Protein AF-A0AAE4A2V4-F1 (afdb_monomer_lite)

pLDDT: mean 81.86, std 12.42, range [36.06, 96.88]

Secondary structure (DSSP, 8-state):
--HHHHHHHHHHHHHHHHHHHHHHHHHHHHHHHHHHHHHHHHHHHHHHHHHHHHHHHTT--HHHHHHHHSSEE-HHHHHHHHHHHHHHHS-TT-EEEHHHHHHHHHHTT-EE-SSSHHHHHHHHHTT-TTEEE-STT--EEEEPPP-

Foldseek 3Di:
DDPVVVVVVVVVVVVVVVVVVVVVVVVVVVVVVVVVVVVVVVVLVVVLVVQLVVCVVVVNDSVVSVCVSVQAHAAPRLQVVLLVLDVVVDPAPDKDALVVSVVSCVVVVGHHDDPDRSVRSLVRNVPDPQWDDDDPPPNIIGGDPDD

Sequen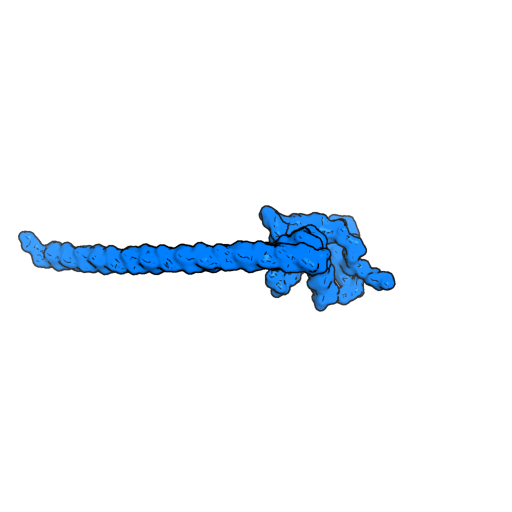ce (147 aa):
MDDADLTLTESLRQEYDQMLLRLERGRERATRLRVLAELAADQVESDERLLRSLAEALGISPQATIDHLDGALRGQRLREIAVDVFAKHHRPGDAIHYRDWFELLLQENFTVAGRDPLATFLAQISRSEAVEAVGRRTGRYRLLAAA

Structure (mmCIF, N/CA/C/O backbone):
data_AF-A0AAE4A2V4-F1
#
_entry.id   AF-A0AAE4A2V4-F1
#
loop_
_atom_site.group_PDB
_atom_site.id
_atom_site.type_symbol
_atom_site.label_atom_id
_atom_site.label_alt_id
_atom_site.label_comp_id
_atom_site.label_asym_id
_atom_site.label_entity_id
_atom_site.label_seq_id
_atom_site.pdbx_PDB_ins_code
_atom_site.Cartn_x
_atom_site.Cartn_y
_atom_site.Cartn_z
_atom_site.occupancy
_atom_site.B_iso_or_equiv
_atom_site.auth_seq_id
_atom_site.auth_comp_id
_atom_site.auth_asym_id
_atom_site.auth_atom_id
_atom_site.pdbx_PDB_model_num
ATOM 1 N N . MET A 1 1 ? -39.279 15.324 50.149 1.00 56.34 1 MET A N 1
ATOM 2 C CA . MET A 1 1 ? -38.486 14.766 49.040 1.00 56.34 1 MET A CA 1
ATOM 3 C C . MET A 1 1 ? -39.355 14.937 47.814 1.00 56.34 1 MET A C 1
ATOM 5 O O . MET A 1 1 ? -40.501 14.511 47.872 1.00 56.34 1 MET A O 1
ATOM 9 N N . ASP A 1 2 ? -38.891 15.730 46.855 1.00 67.06 2 ASP A N 1
ATOM 10 C CA . ASP A 1 2 ? -39.718 16.340 45.808 1.00 67.06 2 ASP A CA 1
ATOM 11 C C . ASP A 1 2 ? -39.858 15.400 44.598 1.00 67.06 2 ASP A C 1
ATOM 13 O O . ASP A 1 2 ? -38.910 14.697 44.251 1.00 67.06 2 ASP A O 1
ATOM 17 N N . ASP A 1 3 ? -41.027 15.372 43.960 1.00 67.81 3 ASP A N 1
ATOM 18 C CA . ASP A 1 3 ? -41.368 14.432 42.869 1.00 67.81 3 ASP A CA 1
ATOM 19 C C . ASP A 1 3 ? -40.467 14.634 41.624 1.00 67.81 3 ASP A C 1
ATOM 21 O O . ASP A 1 3 ? -40.109 13.705 40.895 1.00 67.81 3 ASP A O 1
ATOM 25 N N . ALA A 1 4 ? -39.987 15.867 41.440 1.00 69.94 4 ALA A N 1
ATOM 26 C CA . ALA A 1 4 ? -39.019 16.239 40.408 1.00 69.94 4 ALA A CA 1
ATOM 27 C C . ALA A 1 4 ? -37.617 15.625 40.621 1.00 69.94 4 ALA A C 1
ATOM 29 O O . ALA A 1 4 ? -36.899 15.366 39.657 1.00 69.94 4 ALA A O 1
ATOM 30 N N . ASP A 1 5 ? -37.223 15.364 41.870 1.00 74.50 5 ASP A N 1
ATOM 31 C CA . ASP A 1 5 ? -35.904 14.812 42.212 1.00 74.50 5 ASP A CA 1
ATOM 32 C C . ASP A 1 5 ? -35.863 13.286 41.981 1.00 74.50 5 ASP A C 1
ATOM 34 O O . ASP A 1 5 ? -34.862 12.713 41.539 1.00 74.50 5 ASP A O 1
ATOM 38 N N . LEU A 1 6 ? -37.008 12.625 42.188 1.00 74.50 6 LEU A N 1
ATOM 39 C CA . LEU A 1 6 ? -37.211 11.205 41.892 1.00 74.50 6 LEU A CA 1
ATOM 40 C C . LEU A 1 6 ? -37.176 10.923 40.382 1.00 74.50 6 LEU A C 1
ATOM 42 O O . LEU A 1 6 ? -36.470 10.013 39.946 1.00 74.50 6 LEU A O 1
ATOM 46 N N . THR A 1 7 ? -37.860 11.740 39.577 1.00 83.00 7 THR A N 1
ATOM 47 C CA . THR A 1 7 ? -37.909 11.581 38.110 1.00 83.00 7 THR A CA 1
ATOM 48 C C . THR A 1 7 ? -36.563 11.850 37.431 1.00 83.00 7 THR A C 1
ATOM 50 O O . THR A 1 7 ? -36.180 11.131 36.503 1.00 83.00 7 THR A O 1
ATOM 53 N N . LEU A 1 8 ? -35.791 12.828 37.919 1.00 83.44 8 LEU A N 1
ATOM 54 C CA . LEU A 1 8 ? -34.422 13.068 37.453 1.00 83.44 8 LEU A CA 1
ATOM 55 C C . LEU A 1 8 ? -33.501 11.879 37.769 1.00 83.44 8 LEU A C 1
ATOM 57 O O . LEU A 1 8 ? -32.724 11.447 36.916 1.00 83.44 8 LEU A O 1
ATOM 61 N N . THR A 1 9 ? -33.617 11.321 38.976 1.00 88.56 9 THR A N 1
ATOM 62 C CA . THR A 1 9 ? -32.816 10.169 39.411 1.00 88.56 9 THR A CA 1
ATOM 63 C C . THR A 1 9 ? -33.130 8.910 38.596 1.00 88.56 9 THR A C 1
ATOM 65 O O . THR A 1 9 ? -32.213 8.177 38.219 1.00 88.56 9 THR A O 1
ATOM 68 N N . GLU A 1 10 ? -34.403 8.660 38.276 1.00 87.88 10 GLU A N 1
ATOM 69 C CA . GLU A 1 10 ? -34.808 7.546 37.407 1.00 87.88 10 GLU A CA 1
ATOM 70 C C . GLU A 1 10 ? -34.301 7.709 35.970 1.00 87.88 10 GLU A C 1
ATOM 72 O O . GLU A 1 10 ? -33.768 6.753 35.403 1.00 87.88 10 GLU A O 1
ATOM 77 N N . SER A 1 11 ? -34.385 8.919 35.409 1.00 90.25 11 SER A N 1
ATOM 78 C CA . SER A 1 11 ? -33.868 9.223 34.068 1.00 90.25 11 SER A CA 1
ATOM 79 C C . SER A 1 11 ? -32.356 8.984 33.969 1.00 90.25 11 SER A C 1
ATOM 81 O O . SER A 1 11 ? -31.888 8.286 33.067 1.00 90.25 11 SER A O 1
ATOM 83 N N . LEU A 1 12 ? -31.587 9.473 34.950 1.00 92.50 12 LEU A N 1
ATOM 84 C CA . LEU A 1 12 ? -30.136 9.263 35.006 1.00 92.50 12 LEU A CA 1
ATOM 85 C C . LEU A 1 12 ? -29.769 7.783 35.159 1.00 92.50 12 LEU A C 1
ATOM 87 O O . LEU A 1 12 ? -28.813 7.319 34.537 1.00 92.50 12 LEU A O 1
ATOM 91 N N . ARG A 1 13 ? -30.529 7.022 35.957 1.00 93.00 13 ARG A N 1
ATOM 92 C CA . ARG A 1 13 ? -30.332 5.571 36.087 1.00 93.00 13 ARG A CA 1
ATOM 93 C C . ARG A 1 13 ? -30.588 4.860 34.759 1.00 93.00 13 ARG A C 1
ATOM 95 O O . ARG A 1 13 ? -29.773 4.044 34.342 1.00 93.00 13 ARG A O 1
ATOM 102 N N . GLN A 1 14 ? -31.668 5.212 34.064 1.00 93.69 14 GLN A N 1
ATOM 103 C CA . GLN A 1 14 ? -31.992 4.630 32.765 1.00 93.69 14 GLN A CA 1
ATOM 104 C C . GLN A 1 14 ? -30.927 4.957 31.707 1.00 93.69 14 GLN A C 1
ATOM 106 O 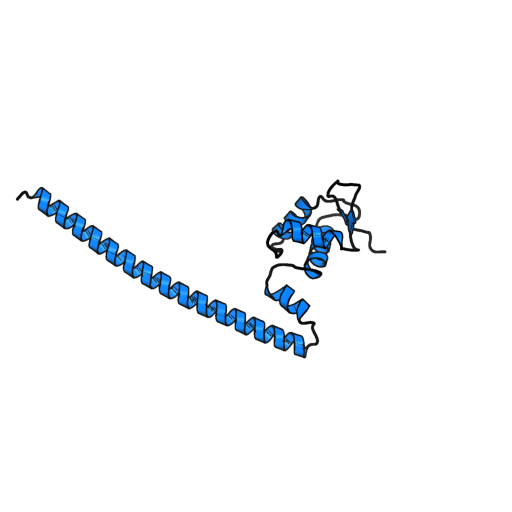O . GLN A 1 14 ? -30.547 4.087 30.920 1.00 93.69 14 GLN A O 1
ATOM 111 N N . GLU A 1 15 ? -30.422 6.191 31.682 1.00 93.94 15 GLU A N 1
ATOM 112 C CA . GLU A 1 15 ? -29.344 6.589 30.776 1.00 93.94 15 GLU A CA 1
ATOM 113 C C . GLU A 1 15 ? -28.038 5.843 31.085 1.00 93.94 15 GLU A C 1
ATOM 115 O O . GLU A 1 15 ? -27.379 5.343 30.166 1.00 93.94 15 GLU A O 1
ATOM 120 N N . TYR A 1 16 ? -27.699 5.696 32.368 1.00 93.12 16 TYR A N 1
ATOM 121 C CA . TYR A 1 16 ? -26.544 4.925 32.823 1.00 93.12 16 TYR A CA 1
ATOM 122 C C . TYR A 1 16 ? -26.624 3.456 32.381 1.00 93.12 16 TYR A C 1
ATOM 124 O O . TYR A 1 16 ? -25.676 2.942 31.781 1.00 93.12 16 TYR A O 1
ATOM 132 N N . ASP A 1 17 ? -27.774 2.805 32.569 1.00 96.88 17 ASP A N 1
ATOM 133 C CA . ASP A 1 17 ? -27.990 1.414 32.155 1.00 96.88 17 ASP A CA 1
ATOM 134 C C . ASP A 1 17 ? -27.889 1.257 30.627 1.00 96.88 17 ASP A C 1
ATOM 136 O O . ASP A 1 17 ? -27.256 0.328 30.112 1.00 96.88 17 ASP A O 1
ATOM 140 N N . GLN A 1 18 ? -28.432 2.210 29.861 1.00 95.94 18 GLN A N 1
ATOM 141 C CA . GLN A 1 18 ? -28.278 2.230 28.404 1.00 95.94 18 GLN A CA 1
ATOM 142 C C . GLN A 1 18 ? -26.822 2.442 27.971 1.00 95.94 18 GLN A C 1
ATOM 144 O O . GLN A 1 18 ? -26.377 1.859 26.974 1.00 95.94 18 GLN A O 1
ATOM 149 N N . MET A 1 19 ? -26.067 3.284 28.680 1.00 94.25 19 MET A N 1
ATOM 150 C CA . MET A 1 19 ? -24.638 3.468 28.433 1.00 94.25 19 MET A CA 1
ATOM 151 C C . MET A 1 19 ? -23.852 2.189 28.715 1.00 94.25 19 MET A C 1
ATOM 153 O O . MET A 1 19 ? -23.032 1.814 27.874 1.00 94.25 19 MET A O 1
ATOM 157 N N . LEU A 1 20 ? -24.137 1.483 29.814 1.00 96.50 20 LEU A N 1
ATOM 158 C CA . LEU A 1 20 ? -23.508 0.197 30.127 1.00 96.50 20 LEU A CA 1
ATOM 159 C C . LEU A 1 20 ? -23.745 -0.835 29.018 1.00 96.50 20 LEU A C 1
ATOM 161 O O . LEU A 1 20 ? -22.785 -1.383 28.475 1.00 96.50 20 LEU A O 1
ATOM 165 N N . LEU A 1 21 ? -24.994 -1.004 28.575 1.00 96.81 21 LEU A N 1
ATOM 166 C CA . LEU A 1 21 ? -25.335 -1.932 27.488 1.00 96.81 21 LEU A CA 1
ATOM 167 C C . LEU A 1 21 ? -24.681 -1.562 26.149 1.00 96.81 21 LEU A C 1
ATOM 169 O O . LEU A 1 21 ? -24.389 -2.427 25.316 1.00 96.81 21 LEU A O 1
ATOM 173 N N . ARG A 1 22 ? -24.489 -0.267 25.870 1.00 96.62 22 ARG A N 1
ATOM 174 C CA . ARG A 1 22 ? -23.749 0.179 24.676 1.00 96.62 22 ARG A CA 1
ATOM 175 C C . ARG A 1 22 ? -22.258 -0.119 24.804 1.00 96.62 22 ARG A C 1
ATOM 177 O O . ARG A 1 22 ? -21.654 -0.559 23.826 1.00 96.62 22 ARG A O 1
ATOM 184 N N . LEU A 1 23 ? -21.682 0.087 25.987 1.00 96.75 23 LEU A N 1
ATOM 185 C CA . LEU A 1 23 ? -20.273 -0.178 26.258 1.00 96.75 23 LEU A CA 1
ATOM 186 C C . LEU A 1 23 ? -19.948 -1.671 26.130 1.00 96.75 23 LEU A C 1
ATOM 188 O O . LEU A 1 23 ? -18.963 -2.019 25.480 1.00 96.75 23 LEU A O 1
ATOM 192 N N . GLU A 1 24 ? -20.781 -2.546 26.690 1.00 96.19 24 GLU A N 1
ATOM 193 C CA . GLU A 1 24 ? -20.615 -4.002 26.600 1.00 96.19 24 GLU A CA 1
ATOM 194 C C . GLU A 1 24 ? -20.669 -4.491 25.153 1.00 96.19 24 GLU A C 1
ATOM 196 O O . GLU A 1 24 ? -19.713 -5.104 24.676 1.00 96.19 24 GLU A O 1
ATOM 201 N N . ARG A 1 25 ? -21.708 -4.106 24.398 1.00 96.75 25 ARG A N 1
ATOM 202 C CA . ARG A 1 25 ? -21.811 -4.433 22.964 1.00 96.75 25 ARG A CA 1
ATOM 203 C C . ARG A 1 25 ? -20.626 -3.900 22.158 1.00 96.75 25 ARG A C 1
ATOM 205 O O . ARG A 1 25 ? -20.141 -4.564 21.241 1.00 96.75 25 ARG A O 1
ATOM 212 N N . GLY A 1 26 ? -20.147 -2.702 22.495 1.00 93.62 26 GLY A N 1
ATOM 213 C CA . GLY A 1 26 ? -18.951 -2.119 21.892 1.00 93.62 26 GLY A CA 1
ATOM 214 C C . GLY A 1 26 ? -17.697 -2.953 22.162 1.00 93.62 26 GLY A C 1
ATOM 215 O O . GLY A 1 26 ? -16.929 -3.223 21.237 1.00 93.62 26 GLY A O 1
ATOM 216 N N . ARG A 1 27 ? -17.512 -3.412 23.406 1.00 90.94 27 ARG A N 1
ATOM 217 C CA . ARG A 1 27 ? -16.389 -4.273 23.808 1.00 90.94 27 ARG A CA 1
ATOM 218 C C . ARG A 1 27 ? -16.431 -5.623 23.104 1.00 90.94 27 ARG A C 1
ATOM 220 O O . ARG A 1 27 ? -15.421 -6.023 22.535 1.00 90.94 27 ARG A O 1
ATOM 227 N N . GLU A 1 28 ? -17.583 -6.284 23.070 1.00 95.62 28 GLU A N 1
ATOM 228 C CA . GLU A 1 28 ? -17.754 -7.558 22.361 1.00 95.62 28 GLU A CA 1
ATOM 229 C C . GLU A 1 28 ? -17.437 -7.429 20.869 1.00 95.62 28 GLU A C 1
ATOM 231 O O . GLU A 1 28 ? -16.706 -8.248 20.305 1.00 95.62 28 GLU A O 1
ATOM 236 N N . ARG A 1 29 ? -17.936 -6.365 20.226 1.00 94.62 29 ARG A N 1
ATOM 237 C CA . ARG A 1 29 ? -17.640 -6.080 18.819 1.00 94.62 29 ARG A CA 1
ATOM 238 C C . ARG A 1 29 ? -16.147 -5.857 18.595 1.00 94.62 29 ARG A C 1
ATOM 240 O O . ARG A 1 29 ? -15.603 -6.399 17.638 1.00 94.62 29 ARG A O 1
ATOM 247 N N . ALA A 1 30 ? -15.491 -5.087 19.461 1.00 85.50 30 ALA A N 1
ATOM 248 C CA . ALA A 1 30 ? -14.054 -4.848 19.371 1.00 85.50 30 ALA A CA 1
ATOM 249 C C . ALA A 1 30 ? -13.254 -6.149 19.527 1.00 85.50 30 ALA A C 1
ATOM 251 O O . ALA A 1 30 ? -12.350 -6.401 18.736 1.00 85.50 30 ALA A O 1
ATOM 252 N N . THR A 1 31 ? -13.615 -7.003 20.487 1.00 90.31 31 THR A N 1
ATOM 253 C CA . THR A 1 31 ? -12.987 -8.320 20.669 1.00 90.31 31 THR A CA 1
ATOM 254 C C . THR A 1 31 ? -13.152 -9.191 19.428 1.00 90.31 31 THR A C 1
ATOM 256 O O . THR A 1 31 ? -12.170 -9.733 18.935 1.00 90.31 31 THR A O 1
ATOM 259 N N . ARG A 1 32 ? -14.360 -9.267 18.856 1.00 89.62 32 ARG A N 1
ATOM 260 C CA . ARG A 1 32 ? -14.602 -10.038 17.627 1.00 89.62 32 ARG A CA 1
ATOM 261 C C . ARG A 1 32 ? -13.769 -9.531 16.450 1.00 89.62 32 ARG A C 1
ATOM 263 O O . ARG A 1 32 ? -13.215 -10.332 15.708 1.00 89.62 32 ARG A O 1
ATOM 270 N N . LEU A 1 33 ? -13.674 -8.212 16.282 1.00 81.81 33 LEU A N 1
ATOM 271 C CA . LEU A 1 33 ? -12.862 -7.614 15.220 1.00 81.81 33 LEU A CA 1
ATOM 272 C C . LEU A 1 33 ? -11.369 -7.908 15.401 1.00 81.81 33 LEU A C 1
ATOM 274 O O . LEU A 1 33 ? -10.701 -8.165 14.407 1.00 81.81 33 LEU A O 1
ATOM 278 N N . ARG A 1 34 ? -10.859 -7.918 16.640 1.00 69.25 34 ARG A N 1
ATOM 279 C CA . ARG A 1 34 ? -9.465 -8.307 16.917 1.00 69.25 34 ARG A CA 1
ATOM 280 C C . ARG A 1 34 ? -9.193 -9.753 16.522 1.00 69.25 34 ARG A C 1
ATOM 282 O O . ARG A 1 34 ? -8.254 -9.984 15.780 1.00 69.25 34 ARG A O 1
ATOM 289 N N . VAL A 1 35 ? -10.064 -10.682 16.914 1.00 80.62 35 VAL A N 1
ATOM 290 C CA . VAL A 1 35 ? -9.932 -12.103 16.542 1.00 80.62 35 VAL A CA 1
ATOM 291 C C . VAL A 1 35 ? -9.932 -12.289 15.021 1.00 80.62 35 VAL A C 1
ATOM 293 O O . VAL A 1 35 ? -9.136 -13.054 14.488 1.00 80.62 35 VAL A O 1
ATOM 296 N N . LEU A 1 36 ? -10.798 -11.572 14.298 1.00 82.62 36 LEU A N 1
ATOM 297 C CA . LEU A 1 36 ? -10.813 -11.625 12.831 1.00 82.62 36 LEU A CA 1
ATOM 298 C C . LEU A 1 36 ? -9.538 -11.039 12.209 1.00 82.62 36 LEU A C 1
ATOM 300 O O . LEU A 1 36 ? -9.058 -11.568 11.211 1.00 82.62 36 LEU A O 1
ATOM 304 N N . ALA A 1 37 ? -9.000 -9.959 12.780 1.00 64.56 37 ALA A N 1
ATOM 305 C CA . ALA A 1 37 ? -7.755 -9.356 12.317 1.00 64.56 37 ALA A CA 1
ATOM 306 C C . ALA A 1 37 ? -6.548 -10.275 12.565 1.00 64.56 37 ALA A C 1
ATOM 308 O O . ALA A 1 37 ? -5.703 -10.399 11.685 1.00 64.56 37 ALA A O 1
ATOM 309 N N . GLU A 1 38 ? -6.500 -10.942 13.720 1.00 65.88 38 GLU A N 1
ATOM 310 C CA . GLU A 1 38 ? -5.482 -11.948 14.050 1.00 65.88 38 GLU A CA 1
ATOM 311 C C . GLU A 1 38 ? -5.534 -13.121 13.065 1.00 65.88 38 GLU A C 1
ATOM 313 O O . GLU A 1 38 ? -4.527 -13.435 12.442 1.00 65.88 38 GLU A O 1
ATOM 318 N N . LEU A 1 39 ? -6.722 -13.682 12.811 1.00 73.12 39 LEU A N 1
ATOM 319 C CA . LEU A 1 39 ? -6.886 -14.768 11.838 1.00 73.12 39 LEU A CA 1
ATOM 320 C C . LEU A 1 39 ? -6.441 -14.365 10.422 1.00 73.12 39 LEU A C 1
ATOM 322 O O . LEU A 1 39 ? -5.820 -15.154 9.714 1.00 73.12 39 LEU A O 1
ATOM 326 N N . ALA A 1 40 ? -6.766 -13.142 9.996 1.00 68.25 40 ALA A N 1
ATOM 327 C CA . ALA A 1 40 ? -6.342 -12.635 8.696 1.00 68.25 40 ALA A CA 1
ATOM 328 C C . ALA A 1 40 ? -4.816 -12.455 8.621 1.00 68.25 40 ALA A C 1
ATOM 330 O O . ALA A 1 40 ? -4.220 -12.778 7.595 1.00 68.25 40 ALA A O 1
ATOM 331 N N . ALA A 1 41 ? -4.186 -11.971 9.695 1.00 59.31 41 ALA A N 1
ATOM 332 C CA . ALA A 1 41 ? -2.736 -11.822 9.770 1.00 59.31 41 ALA A CA 1
ATOM 333 C C . ALA A 1 41 ? -2.021 -13.181 9.711 1.00 59.31 41 ALA A C 1
ATOM 335 O O . ALA A 1 41 ? -1.091 -13.342 8.920 1.00 59.31 41 ALA A O 1
ATOM 336 N N . ASP A 1 42 ? -2.506 -14.172 10.463 1.00 67.81 42 ASP A N 1
ATOM 337 C CA . ASP A 1 42 ? -1.967 -15.536 10.453 1.00 67.81 42 ASP A CA 1
ATOM 338 C C . ASP A 1 42 ? -2.061 -16.174 9.057 1.00 67.81 42 ASP A C 1
ATOM 340 O O . ASP A 1 42 ? -1.131 -16.850 8.606 1.00 67.81 42 ASP A O 1
ATOM 344 N N . GLN A 1 43 ? -3.171 -15.937 8.346 1.00 75.50 43 GLN A N 1
ATOM 345 C CA . GLN A 1 43 ? -3.352 -16.432 6.982 1.00 75.50 43 GLN A CA 1
ATOM 346 C C . GLN A 1 43 ? -2.344 -15.804 6.015 1.00 75.50 43 GLN A C 1
ATOM 348 O O . GLN A 1 43 ? -1.702 -16.531 5.261 1.00 75.50 43 GLN A O 1
ATOM 353 N N . VAL A 1 44 ? -2.160 -14.481 6.069 1.00 72.31 44 VAL A N 1
ATOM 354 C CA . VAL A 1 44 ? -1.165 -13.781 5.240 1.00 72.31 44 VAL A CA 1
ATOM 355 C C . VAL A 1 44 ? 0.234 -14.331 5.507 1.00 72.31 44 VAL A C 1
ATOM 357 O O . VAL A 1 44 ? 0.959 -14.650 4.569 1.00 72.31 44 VAL A O 1
ATOM 360 N N . GLU A 1 45 ? 0.602 -14.529 6.772 1.00 67.62 45 GLU A N 1
ATOM 361 C CA . GLU A 1 45 ? 1.913 -15.075 7.123 1.00 67.62 45 GLU A CA 1
ATOM 362 C C . GLU A 1 45 ? 2.114 -16.508 6.593 1.00 67.62 45 GLU A C 1
ATOM 364 O O . GLU A 1 45 ? 3.217 -16.888 6.180 1.00 67.62 45 GLU A O 1
ATOM 369 N N . SER A 1 46 ? 1.052 -17.319 6.594 1.00 72.31 46 SER A N 1
ATOM 370 C CA . SER A 1 46 ? 1.063 -18.667 6.020 1.00 72.31 46 SER A CA 1
ATOM 371 C C . SER A 1 46 ? 1.237 -18.634 4.500 1.00 72.31 46 SER A C 1
ATOM 373 O O . SER A 1 46 ? 2.107 -19.328 3.964 1.00 72.31 46 SER A O 1
ATOM 375 N N . ASP A 1 47 ? 0.472 -17.781 3.819 1.00 75.81 47 ASP A N 1
ATOM 376 C CA . ASP A 1 47 ? 0.518 -17.616 2.366 1.00 75.81 47 ASP A CA 1
ATOM 377 C C . ASP A 1 47 ? 1.893 -17.109 1.914 1.00 75.81 47 ASP A C 1
ATOM 379 O O . ASP A 1 47 ? 2.475 -17.628 0.960 1.00 75.81 47 ASP A O 1
ATOM 383 N N . GLU A 1 48 ? 2.475 -16.158 2.645 1.00 73.06 48 GLU A N 1
ATOM 384 C CA . GLU A 1 48 ? 3.835 -15.686 2.407 1.00 73.06 48 GLU A CA 1
ATOM 385 C C . GLU A 1 48 ? 4.880 -16.797 2.547 1.00 73.06 48 GLU A C 1
ATOM 387 O O . GLU A 1 48 ? 5.807 -16.895 1.736 1.00 73.06 48 GLU A O 1
ATOM 392 N N . ARG A 1 49 ? 4.765 -17.634 3.588 1.00 74.25 49 ARG A N 1
ATOM 393 C CA . ARG A 1 49 ? 5.663 -18.781 3.784 1.00 74.25 49 ARG A CA 1
ATOM 394 C C . ARG A 1 49 ? 5.550 -19.761 2.621 1.00 74.25 49 ARG A C 1
ATOM 396 O O . ARG A 1 49 ? 6.579 -20.182 2.098 1.00 74.25 49 ARG A O 1
ATOM 403 N N . LEU A 1 50 ? 4.328 -20.070 2.189 1.00 82.44 50 LEU A N 1
ATOM 404 C CA . LEU A 1 50 ? 4.083 -20.951 1.051 1.00 82.44 50 LEU A CA 1
ATOM 405 C C . LEU A 1 50 ? 4.675 -20.375 -0.241 1.00 82.44 50 LEU A C 1
ATOM 407 O O . LEU A 1 50 ? 5.357 -21.089 -0.973 1.00 82.44 50 LEU A O 1
ATOM 411 N N . LEU A 1 51 ? 4.468 -19.083 -0.499 1.00 79.19 51 LEU A N 1
ATOM 412 C CA . LEU A 1 51 ? 5.016 -18.408 -1.674 1.00 79.19 51 LEU A CA 1
ATOM 413 C C . LEU A 1 51 ? 6.546 -18.403 -1.676 1.00 79.19 51 LEU A C 1
ATOM 415 O O . LEU A 1 51 ? 7.138 -18.656 -2.723 1.00 79.19 51 LEU A O 1
ATOM 419 N N . ARG A 1 52 ? 7.195 -18.205 -0.520 1.00 75.12 52 ARG A N 1
ATOM 420 C CA . ARG A 1 52 ? 8.656 -18.352 -0.396 1.00 75.12 52 ARG A CA 1
ATOM 421 C C . ARG A 1 52 ? 9.116 -19.767 -0.756 1.00 75.12 52 ARG A C 1
ATOM 423 O O . ARG A 1 52 ? 10.025 -19.911 -1.567 1.00 75.12 52 ARG A O 1
ATOM 430 N N . SER A 1 53 ? 8.452 -20.802 -0.241 1.00 79.81 53 SER A N 1
ATOM 431 C CA . SER A 1 53 ? 8.782 -22.196 -0.576 1.00 79.81 53 SER A CA 1
ATOM 432 C C . SER A 1 53 ? 8.562 -22.527 -2.058 1.00 79.81 53 SER A C 1
ATOM 434 O O . SER A 1 53 ? 9.369 -23.235 -2.660 1.00 79.81 53 SER A O 1
ATOM 436 N N . LEU A 1 54 ? 7.496 -22.005 -2.672 1.00 83.75 54 LEU A N 1
ATOM 437 C CA . LEU A 1 54 ? 7.240 -22.177 -4.106 1.00 83.75 54 LEU A CA 1
ATOM 438 C C . LEU A 1 54 ? 8.281 -21.445 -4.961 1.00 83.75 54 LEU A C 1
ATOM 440 O O . LEU A 1 54 ? 8.756 -22.004 -5.947 1.00 83.75 54 LEU A O 1
ATOM 444 N N . ALA A 1 55 ? 8.667 -20.226 -4.580 1.00 77.94 55 ALA A N 1
ATOM 445 C CA . ALA A 1 55 ? 9.706 -19.465 -5.266 1.00 77.94 55 ALA A CA 1
ATOM 446 C C . ALA A 1 55 ? 11.054 -20.201 -5.245 1.00 77.94 55 ALA A C 1
ATOM 448 O O . ALA A 1 55 ? 11.693 -20.325 -6.289 1.00 77.94 55 ALA A O 1
ATOM 449 N N . GLU A 1 56 ? 11.441 -20.764 -4.096 1.00 77.00 56 GLU A N 1
ATOM 450 C CA . GLU A 1 56 ? 12.642 -21.598 -3.966 1.00 77.00 56 GLU A CA 1
ATOM 451 C C . GLU A 1 56 ? 12.589 -22.826 -4.886 1.00 77.00 56 GLU A C 1
ATOM 453 O O . GLU A 1 56 ? 13.543 -23.084 -5.621 1.00 77.00 56 GLU A O 1
ATOM 458 N N . ALA A 1 57 ? 11.462 -23.546 -4.910 1.00 85.38 57 ALA A N 1
ATOM 459 C CA . ALA A 1 57 ? 11.278 -24.713 -5.775 1.00 85.38 57 ALA A CA 1
ATOM 460 C C . ALA A 1 57 ? 11.348 -24.369 -7.275 1.00 85.38 57 ALA A C 1
ATOM 462 O O . ALA A 1 57 ? 11.788 -25.188 -8.082 1.00 85.38 57 ALA A O 1
ATOM 463 N N . LEU A 1 58 ? 10.932 -23.157 -7.649 1.00 85.12 58 LEU A N 1
ATOM 464 C CA . LEU A 1 58 ? 10.973 -22.647 -9.021 1.00 85.12 58 LEU A CA 1
ATOM 465 C C . LEU A 1 58 ? 12.303 -21.957 -9.380 1.00 85.12 58 LEU A C 1
ATOM 467 O O . LEU A 1 58 ? 12.467 -21.522 -10.518 1.00 85.12 58 LEU A O 1
ATOM 471 N N . GLY A 1 59 ? 13.251 -21.838 -8.441 1.00 79.06 59 GLY A N 1
ATOM 472 C CA . GLY A 1 59 ? 14.516 -21.126 -8.653 1.00 79.06 59 GLY A CA 1
ATOM 473 C C . GLY A 1 59 ? 14.363 -19.604 -8.789 1.00 79.06 59 GLY A C 1
ATOM 474 O O . GLY A 1 59 ? 15.247 -18.938 -9.330 1.00 79.06 59 GLY A O 1
ATOM 475 N N . ILE A 1 60 ? 13.248 -19.042 -8.318 1.00 73.94 60 ILE A N 1
ATOM 476 C CA . ILE A 1 60 ? 12.996 -17.599 -8.283 1.00 73.94 60 ILE A CA 1
ATOM 477 C C . ILE A 1 60 ? 13.728 -17.022 -7.066 1.00 73.94 60 ILE A C 1
ATOM 479 O O . ILE A 1 60 ? 13.571 -17.504 -5.946 1.00 73.94 60 ILE A O 1
ATOM 483 N N . SER A 1 61 ? 14.540 -15.980 -7.272 1.00 61.59 61 SER A N 1
ATOM 484 C CA . SER A 1 61 ? 15.328 -15.369 -6.192 1.00 61.59 61 SER A CA 1
ATOM 485 C C . SER A 1 61 ? 14.434 -14.900 -5.020 1.00 61.59 61 SER A C 1
ATOM 487 O O . SER A 1 61 ? 13.462 -14.173 -5.259 1.00 61.59 61 SER A O 1
ATOM 489 N N . PRO A 1 62 ? 14.770 -15.225 -3.753 1.00 53.44 62 PRO A N 1
ATOM 490 C CA . PRO A 1 62 ? 14.002 -14.818 -2.568 1.00 53.44 62 PRO A CA 1
ATOM 491 C C . PRO A 1 62 ? 13.801 -13.301 -2.454 1.00 53.44 62 PRO A C 1
ATOM 493 O O . PRO A 1 62 ? 12.753 -12.842 -2.001 1.00 53.44 62 PRO A O 1
ATOM 496 N N . GLN A 1 63 ? 14.768 -12.512 -2.936 1.00 51.81 63 GLN A N 1
ATOM 497 C CA . GLN A 1 63 ? 14.684 -11.050 -2.965 1.00 51.81 63 GLN A CA 1
ATOM 498 C C . GLN A 1 63 ? 13.520 -10.539 -3.830 1.00 51.81 63 GLN A C 1
ATOM 500 O O . GLN A 1 63 ? 12.829 -9.610 -3.426 1.00 51.81 63 GLN A O 1
ATOM 505 N N . ALA A 1 64 ? 13.257 -11.175 -4.978 1.00 53.22 64 ALA A N 1
ATOM 506 C CA . ALA A 1 64 ? 12.157 -10.797 -5.869 1.00 53.22 64 ALA A CA 1
ATOM 507 C C . ALA A 1 64 ? 10.778 -11.130 -5.271 1.00 53.22 64 ALA A C 1
ATOM 509 O O . ALA A 1 64 ? 9.787 -10.474 -5.583 1.00 53.22 64 ALA A O 1
ATOM 510 N N . THR A 1 65 ? 10.724 -12.127 -4.384 1.00 51.28 65 THR A N 1
ATOM 511 C CA . THR A 1 65 ? 9.493 -12.563 -3.710 1.00 51.28 65 THR A CA 1
ATOM 512 C C . THR A 1 65 ? 9.131 -11.623 -2.557 1.00 51.28 65 THR A C 1
ATOM 514 O O . THR A 1 65 ? 7.975 -11.232 -2.426 1.00 51.28 65 THR A O 1
ATOM 517 N N . ILE A 1 66 ? 10.117 -11.183 -1.765 1.00 51.47 66 ILE A N 1
ATOM 518 C CA . ILE A 1 66 ? 9.918 -10.218 -0.665 1.00 51.47 66 ILE A CA 1
ATOM 519 C C . ILE A 1 66 ? 9.439 -8.857 -1.198 1.00 51.47 66 ILE A C 1
ATOM 521 O O . ILE A 1 66 ? 8.511 -8.274 -0.642 1.00 51.47 66 ILE A O 1
ATOM 525 N N . ASP A 1 67 ? 10.008 -8.383 -2.311 1.00 52.56 67 ASP A N 1
ATOM 526 C CA . ASP A 1 67 ? 9.582 -7.133 -2.957 1.00 52.56 67 ASP A CA 1
ATOM 527 C C . ASP A 1 67 ? 8.140 -7.199 -3.505 1.00 52.56 67 ASP A C 1
ATOM 529 O O . ASP A 1 67 ? 7.496 -6.162 -3.665 1.00 52.56 67 ASP A O 1
ATOM 533 N N . HIS A 1 68 ? 7.620 -8.400 -3.792 1.00 54.28 68 HIS A N 1
ATOM 534 C CA . HIS A 1 68 ? 6.263 -8.596 -4.311 1.00 54.28 68 HIS A CA 1
ATOM 535 C C . HIS A 1 68 ? 5.206 -8.738 -3.198 1.00 54.28 68 HIS A C 1
ATOM 537 O O . HIS A 1 68 ? 4.060 -8.332 -3.401 1.00 54.28 68 HIS A O 1
ATOM 543 N N . LEU A 1 69 ? 5.583 -9.297 -2.043 1.00 54.66 69 LEU A N 1
ATOM 544 C CA . LEU A 1 69 ? 4.683 -9.588 -0.917 1.00 54.66 69 LEU A CA 1
ATOM 545 C C . LEU A 1 69 ? 4.343 -8.349 -0.076 1.00 54.66 69 LEU A C 1
ATOM 547 O O . LEU A 1 69 ? 3.192 -8.172 0.308 1.00 54.66 69 LEU A O 1
ATOM 551 N N . ASP A 1 70 ? 5.303 -7.444 0.137 1.00 56.44 70 ASP A N 1
ATOM 552 C CA . ASP A 1 70 ? 5.099 -6.249 0.972 1.00 56.44 70 ASP A CA 1
ATOM 553 C C . ASP A 1 70 ? 4.232 -5.160 0.299 1.00 56.44 70 ASP A C 1
ATOM 555 O O . ASP A 1 70 ? 3.947 -4.132 0.917 1.00 56.44 70 ASP A O 1
ATOM 559 N N . GLY A 1 71 ? 3.868 -5.315 -0.983 1.00 63.19 71 GLY A N 1
ATOM 560 C CA . GLY A 1 71 ? 3.094 -4.343 -1.780 1.00 63.19 71 GLY A CA 1
ATOM 561 C C . GLY A 1 71 ? 3.785 -2.988 -2.028 1.00 63.19 71 GLY A C 1
ATOM 562 O O . GLY A 1 71 ? 3.399 -2.247 -2.935 1.00 63.19 71 GLY A O 1
ATOM 563 N N . ALA A 1 72 ? 4.828 -2.677 -1.256 1.00 73.31 72 ALA A N 1
ATOM 564 C CA . ALA A 1 72 ? 5.608 -1.457 -1.318 1.00 73.31 72 ALA A CA 1
ATOM 565 C C . ALA A 1 72 ? 6.923 -1.684 -2.065 1.00 73.31 72 ALA A C 1
ATOM 567 O O . ALA A 1 72 ? 7.816 -2.392 -1.599 1.00 73.31 72 ALA A O 1
ATOM 568 N N . LEU A 1 73 ? 7.057 -1.006 -3.201 1.00 80.06 73 LEU A N 1
ATOM 569 C CA . LEU A 1 73 ? 8.198 -1.040 -4.101 1.00 80.06 73 LEU A CA 1
ATOM 570 C C . LEU A 1 73 ? 9.493 -0.610 -3.405 1.00 80.06 73 LEU A C 1
ATOM 572 O O . LEU A 1 73 ? 9.544 0.408 -2.700 1.00 80.06 73 LEU A O 1
ATOM 576 N N . ARG A 1 74 ? 10.569 -1.359 -3.666 1.00 77.75 74 ARG A N 1
ATOM 577 C CA . ARG A 1 74 ? 11.926 -1.100 -3.160 1.00 77.75 74 ARG A CA 1
ATOM 578 C C . ARG A 1 74 ? 12.963 -1.400 -4.236 1.00 77.75 74 ARG A C 1
ATOM 580 O O . ARG A 1 74 ? 12.675 -2.074 -5.221 1.00 77.75 74 ARG A O 1
ATOM 587 N N . GLY A 1 75 ? 14.176 -0.885 -4.038 1.00 78.94 75 GLY A N 1
ATOM 588 C CA . GLY A 1 75 ? 15.366 -1.310 -4.781 1.00 78.94 75 GLY A CA 1
ATOM 589 C C . GLY A 1 75 ? 15.190 -1.352 -6.302 1.00 78.94 75 GLY A C 1
ATOM 590 O O . GLY A 1 75 ? 14.766 -0.378 -6.923 1.00 78.94 75 GLY A O 1
ATOM 591 N N . GLN A 1 76 ? 15.542 -2.488 -6.908 1.00 74.94 76 GLN A N 1
ATOM 592 C CA . GLN A 1 76 ? 15.439 -2.690 -8.352 1.00 74.94 76 GLN A CA 1
ATOM 593 C C . GLN A 1 76 ? 13.993 -2.634 -8.848 1.00 74.94 76 GLN A C 1
ATOM 595 O O . GLN A 1 76 ? 13.735 -1.960 -9.843 1.00 74.94 76 GLN A O 1
ATOM 600 N N . ARG A 1 77 ? 13.054 -3.251 -8.124 1.00 78.81 77 ARG A N 1
ATOM 601 C CA . ARG A 1 77 ? 11.646 -3.289 -8.519 1.00 78.81 77 ARG A CA 1
ATOM 602 C C . ARG A 1 77 ? 11.026 -1.894 -8.603 1.00 78.81 77 ARG A C 1
ATOM 604 O O . ARG A 1 77 ? 10.275 -1.607 -9.530 1.00 78.81 77 ARG A O 1
ATOM 611 N N . LEU A 1 78 ? 11.395 -1.006 -7.677 1.00 84.25 78 LEU A N 1
ATOM 612 C CA . LEU A 1 78 ? 11.009 0.404 -7.730 1.00 84.25 78 LEU A CA 1
ATOM 613 C C . LEU A 1 78 ? 11.516 1.096 -8.999 1.00 84.25 78 LEU A C 1
ATOM 615 O O . LEU A 1 78 ? 10.780 1.880 -9.586 1.00 84.25 78 LEU A O 1
ATOM 619 N N . ARG A 1 79 ? 12.752 0.816 -9.430 1.00 85.56 79 ARG A N 1
ATOM 620 C CA . ARG A 1 79 ? 13.322 1.426 -10.643 1.00 85.56 79 ARG A CA 1
ATOM 621 C C . ARG A 1 79 ? 12.581 0.976 -11.897 1.00 85.56 79 ARG A C 1
ATOM 623 O O . ARG A 1 79 ? 12.237 1.824 -12.709 1.00 85.56 79 ARG A O 1
ATOM 630 N N . GLU A 1 80 ? 12.327 -0.322 -12.026 1.00 83.94 80 GLU A N 1
ATOM 631 C CA . GLU A 1 80 ? 11.615 -0.901 -13.173 1.00 83.94 80 GLU A CA 1
ATOM 632 C C . GLU A 1 80 ? 10.207 -0.314 -13.296 1.00 83.94 80 GLU A C 1
ATOM 634 O O . GLU A 1 80 ? 9.886 0.315 -14.299 1.00 83.94 80 GLU A O 1
ATOM 639 N N . ILE A 1 81 ? 9.411 -0.400 -12.224 1.00 88.75 81 ILE A N 1
ATOM 640 C CA . ILE A 1 81 ? 8.041 0.125 -12.229 1.00 88.75 81 ILE A CA 1
ATOM 641 C C . ILE A 1 81 ? 8.019 1.640 -12.437 1.00 88.75 81 ILE A C 1
ATOM 643 O O . ILE A 1 81 ? 7.168 2.146 -13.162 1.00 88.75 81 ILE A O 1
ATOM 647 N N . ALA A 1 82 ? 8.959 2.385 -11.846 1.00 90.69 82 ALA A N 1
ATOM 648 C CA . ALA A 1 82 ? 9.042 3.822 -12.079 1.00 90.69 82 ALA A CA 1
ATOM 649 C C . ALA A 1 82 ? 9.247 4.142 -13.567 1.00 90.69 82 ALA A C 1
ATOM 651 O O . ALA A 1 82 ? 8.576 5.030 -14.099 1.00 90.69 82 ALA A O 1
ATOM 652 N N . VAL A 1 83 ? 10.157 3.428 -14.234 1.00 91.50 83 VAL A N 1
ATOM 653 C CA . VAL A 1 83 ? 10.443 3.593 -15.667 1.00 91.50 83 VAL A CA 1
ATOM 654 C C . VAL A 1 83 ? 9.225 3.225 -16.511 1.00 91.50 83 VAL A C 1
ATOM 656 O O . VAL A 1 83 ? 8.855 4.003 -17.390 1.00 91.50 83 VAL A O 1
ATOM 659 N N . ASP A 1 84 ? 8.551 2.118 -16.198 1.00 90.31 84 ASP A N 1
ATOM 660 C CA . ASP A 1 84 ? 7.337 1.688 -16.899 1.00 90.31 84 ASP A CA 1
ATOM 661 C C . ASP A 1 84 ? 6.215 2.729 -16.779 1.00 90.31 84 ASP A C 1
ATOM 663 O O . ASP A 1 84 ? 5.606 3.120 -17.777 1.00 90.31 84 ASP A O 1
ATOM 667 N N . VAL A 1 85 ? 5.981 3.248 -15.569 1.00 91.19 85 VAL A N 1
ATOM 668 C CA . VAL A 1 85 ? 4.988 4.304 -15.317 1.00 91.19 85 VAL A CA 1
ATOM 669 C C . VAL A 1 85 ? 5.342 5.584 -16.077 1.00 91.19 85 VAL A C 1
ATOM 671 O O . VAL A 1 85 ? 4.445 6.237 -16.615 1.00 91.19 85 VAL A O 1
ATOM 674 N N . PHE A 1 86 ? 6.627 5.941 -16.178 1.00 92.62 86 PHE A N 1
ATOM 675 C CA . PHE A 1 86 ? 7.055 7.084 -16.988 1.00 92.62 86 PHE A CA 1
ATOM 676 C C . PHE A 1 86 ? 6.729 6.844 -18.468 1.00 92.62 86 PHE A C 1
ATOM 678 O O . PHE A 1 86 ? 6.021 7.645 -19.080 1.00 92.62 86 PHE A O 1
ATOM 685 N N . ALA A 1 87 ? 7.177 5.718 -19.026 1.00 90.75 87 ALA A N 1
ATOM 686 C CA . ALA A 1 87 ? 6.999 5.385 -20.439 1.00 90.75 87 ALA A CA 1
ATOM 687 C C . ALA A 1 87 ? 5.522 5.275 -20.844 1.00 90.75 87 ALA A C 1
ATOM 689 O O . ALA A 1 87 ? 5.156 5.612 -21.968 1.00 90.75 87 ALA A O 1
ATOM 690 N N . LYS A 1 88 ? 4.657 4.852 -19.918 1.00 91.12 88 LYS A N 1
ATOM 691 C CA . LYS A 1 88 ? 3.208 4.780 -20.127 1.00 91.12 88 LYS A CA 1
ATOM 692 C C . LYS A 1 88 ? 2.547 6.156 -20.256 1.00 91.12 88 LYS A C 1
ATOM 694 O O . LYS A 1 88 ? 1.587 6.296 -21.010 1.00 91.12 88 LYS A O 1
ATOM 699 N N . HIS A 1 89 ? 3.040 7.161 -19.531 1.00 89.94 89 HIS A N 1
ATOM 700 C CA . HIS A 1 89 ? 2.413 8.488 -19.460 1.00 89.94 89 HIS A CA 1
ATOM 701 C C . HIS A 1 89 ? 3.070 9.545 -20.351 1.00 89.94 89 HIS A C 1
ATOM 703 O O . HIS A 1 89 ? 2.491 10.611 -20.552 1.00 89.94 89 HIS A O 1
ATOM 709 N N . HIS A 1 90 ? 4.274 9.285 -20.857 1.00 90.38 90 HIS A N 1
ATOM 710 C CA . HIS A 1 90 ? 5.083 10.279 -21.556 1.00 90.38 90 HIS A CA 1
ATOM 711 C C . HIS A 1 90 ? 5.709 9.711 -22.821 1.00 90.38 90 HIS A C 1
ATOM 713 O O . HIS A 1 90 ? 5.976 8.516 -22.931 1.00 90.38 90 HIS A O 1
ATOM 719 N N . ARG A 1 91 ? 5.976 10.588 -23.789 1.00 83.94 91 ARG A N 1
ATOM 720 C CA . ARG A 1 91 ? 6.637 10.196 -25.032 1.00 83.94 91 ARG A CA 1
ATOM 721 C C . ARG A 1 91 ? 8.153 10.134 -24.840 1.00 83.94 91 ARG A C 1
ATOM 723 O O . ARG A 1 91 ? 8.700 10.838 -23.985 1.00 83.94 91 ARG A O 1
ATOM 730 N N . PRO A 1 92 ? 8.861 9.353 -25.676 1.00 76.56 92 PRO A N 1
ATOM 731 C CA . PRO A 1 92 ? 10.314 9.397 -25.726 1.00 76.56 92 PRO A CA 1
ATOM 732 C C . PRO A 1 92 ? 10.804 10.835 -25.909 1.00 76.56 92 PRO A C 1
ATOM 734 O O . PRO A 1 92 ? 10.422 11.527 -26.852 1.00 76.56 92 PRO A O 1
ATOM 737 N N . GLY A 1 93 ? 11.644 11.282 -24.981 1.00 78.38 93 GLY A N 1
ATOM 738 C CA . GLY A 1 93 ? 12.189 12.630 -24.969 1.00 78.38 93 GLY A CA 1
ATOM 739 C C . GLY A 1 93 ? 11.468 13.627 -24.055 1.00 78.38 93 GLY A C 1
ATOM 740 O O . GLY A 1 93 ? 12.051 14.670 -23.753 1.00 78.38 93 GLY A O 1
ATOM 741 N N . ASP A 1 94 ? 10.281 13.329 -23.542 1.00 89.25 94 ASP A N 1
ATOM 742 C CA . ASP A 1 94 ? 9.650 14.202 -22.554 1.00 89.25 94 ASP A CA 1
ATOM 743 C C . ASP A 1 94 ? 10.426 14.165 -21.231 1.00 89.25 94 ASP A C 1
ATOM 745 O O . ASP A 1 94 ? 10.944 13.127 -20.819 1.00 89.25 94 ASP A O 1
ATOM 749 N N . ALA A 1 95 ? 10.521 15.317 -20.564 1.00 92.69 95 ALA A N 1
ATOM 750 C CA . ALA A 1 95 ? 11.156 15.430 -19.257 1.00 92.69 95 ALA A CA 1
ATOM 751 C C . ALA A 1 95 ? 10.097 15.657 -18.175 1.00 92.69 95 ALA A C 1
ATOM 753 O O . ALA A 1 95 ? 9.295 16.582 -18.306 1.00 92.69 95 ALA A O 1
ATOM 754 N N . ILE A 1 96 ? 10.158 14.908 -17.076 1.00 94.44 96 ILE A N 1
ATOM 755 C CA . ILE A 1 96 ? 9.247 15.002 -15.927 1.00 94.44 96 ILE A CA 1
ATOM 756 C C . ILE A 1 96 ? 10.007 15.421 -14.668 1.00 94.44 96 ILE A C 1
ATOM 758 O O . ILE A 1 96 ? 11.166 15.049 -14.483 1.00 94.44 96 ILE A O 1
ATOM 762 N N . HIS A 1 97 ? 9.389 16.217 -13.797 1.00 95.06 97 HIS A N 1
ATOM 763 C CA . HIS A 1 97 ? 9.970 16.504 -12.488 1.00 95.06 97 HIS A CA 1
ATOM 764 C C . HIS A 1 97 ? 9.783 15.301 -11.552 1.00 95.06 97 HIS A C 1
ATOM 766 O O . HIS A 1 97 ? 8.745 14.650 -11.571 1.00 95.06 97 HIS A O 1
ATOM 772 N N . TYR A 1 98 ? 10.771 15.001 -10.704 1.00 92.88 98 TYR A N 1
ATOM 773 C CA . TYR A 1 98 ? 10.746 13.793 -9.866 1.00 92.88 98 TYR A CA 1
ATOM 774 C C . TYR A 1 98 ? 9.525 13.699 -8.936 1.00 92.88 98 TYR A C 1
ATOM 776 O O . TYR A 1 98 ? 9.111 12.598 -8.594 1.00 92.88 98 TYR A O 1
ATOM 784 N N . ARG A 1 99 ? 8.953 14.837 -8.519 1.00 94.38 99 ARG A N 1
ATOM 785 C CA . ARG A 1 99 ? 7.735 14.858 -7.690 1.00 94.38 99 ARG A CA 1
ATOM 786 C C . ARG A 1 99 ? 6.516 14.411 -8.481 1.00 94.38 99 ARG A C 1
ATOM 788 O O . ARG A 1 99 ? 5.846 13.485 -8.055 1.00 94.38 99 ARG A O 1
ATOM 795 N N . ASP A 1 100 ? 6.308 15.004 -9.648 1.00 96.12 100 ASP A N 1
ATOM 796 C CA . ASP A 1 100 ? 5.202 14.659 -10.543 1.00 96.12 100 ASP A CA 1
ATOM 797 C C . ASP A 1 100 ? 5.316 13.191 -10.977 1.00 96.12 100 ASP A C 1
ATOM 799 O O . ASP A 1 100 ? 4.333 12.464 -11.033 1.00 96.12 100 ASP A O 1
ATOM 803 N N . TRP A 1 101 ? 6.544 12.716 -11.204 1.00 95.62 101 TRP A N 1
ATOM 804 C CA . TRP A 1 101 ? 6.790 11.309 -11.500 1.00 95.62 101 TRP A CA 1
ATOM 805 C C . TRP A 1 101 ? 6.420 10.400 -10.329 1.00 95.62 101 TRP A C 1
ATOM 807 O O . TRP A 1 101 ? 5.729 9.404 -10.519 1.00 95.62 101 TRP A O 1
ATOM 817 N N . PHE A 1 102 ? 6.827 10.753 -9.111 1.00 93.44 102 PHE A N 1
ATOM 818 C CA . PHE A 1 102 ? 6.435 10.015 -7.915 1.00 93.44 102 PHE A CA 1
ATOM 819 C C . PHE A 1 102 ? 4.911 9.999 -7.719 1.00 93.44 102 PHE A C 1
ATOM 821 O O . PHE A 1 102 ? 4.350 8.966 -7.368 1.00 93.44 102 PHE A O 1
ATOM 828 N N . GLU A 1 103 ? 4.228 11.108 -8.002 1.00 94.88 103 GLU A N 1
ATOM 829 C CA . GLU A 1 103 ? 2.766 11.180 -7.955 1.00 94.88 103 GLU A CA 1
ATOM 830 C C . GLU A 1 103 ? 2.100 10.230 -8.958 1.00 94.88 103 GLU A C 1
ATOM 832 O O . GLU A 1 103 ? 1.104 9.603 -8.603 1.00 94.88 103 GLU A O 1
ATOM 837 N N . LEU A 1 104 ? 2.665 10.034 -10.156 1.00 94.25 104 LEU A N 1
ATOM 838 C CA . LEU A 1 104 ? 2.155 9.037 -11.109 1.00 94.25 104 LEU A CA 1
ATOM 839 C C . LEU A 1 104 ? 2.210 7.611 -10.545 1.00 94.25 104 LEU A C 1
ATOM 841 O O . LEU A 1 104 ? 1.271 6.844 -10.746 1.00 94.25 104 LEU A O 1
ATOM 845 N N . LEU A 1 105 ? 3.271 7.251 -9.807 1.00 90.75 105 LEU A N 1
ATOM 846 C CA . LEU A 1 105 ? 3.351 5.934 -9.159 1.00 90.75 105 LEU A CA 1
ATOM 847 C C . LEU A 1 105 ? 2.206 5.757 -8.151 1.00 90.75 105 LEU A C 1
ATOM 849 O O . LEU A 1 105 ? 1.581 4.699 -8.111 1.00 90.75 105 LEU A O 1
ATOM 853 N N . LEU A 1 106 ? 1.909 6.798 -7.369 1.00 88.88 106 LEU A N 1
ATOM 854 C CA . LEU A 1 106 ? 0.813 6.768 -6.399 1.00 88.88 106 LEU A CA 1
ATOM 855 C C . LEU A 1 106 ? -0.561 6.697 -7.083 1.00 88.88 106 LEU A C 1
ATOM 857 O O . LEU A 1 106 ? -1.440 5.983 -6.608 1.00 88.88 106 LEU A O 1
ATOM 861 N N . GLN A 1 107 ? -0.745 7.402 -8.203 1.00 89.69 107 GLN A N 1
ATOM 862 C CA . GLN A 1 107 ? -1.980 7.359 -8.998 1.00 89.69 107 GLN A CA 1
ATOM 863 C C . GLN A 1 107 ? -2.237 5.974 -9.613 1.00 89.69 107 GLN A C 1
ATOM 865 O O . GLN A 1 107 ? -3.390 5.590 -9.796 1.00 89.69 107 GLN A O 1
ATOM 870 N N . GLU A 1 108 ? -1.182 5.198 -9.871 1.00 84.12 108 GLU A N 1
ATOM 871 C CA . GLU A 1 108 ? -1.266 3.794 -10.298 1.00 84.12 108 GLU A CA 1
ATOM 872 C C . GLU A 1 108 ? -1.404 2.805 -9.121 1.00 84.12 108 GLU A C 1
ATOM 874 O O . GLU A 1 108 ? -1.317 1.594 -9.312 1.00 84.12 108 GLU A O 1
ATOM 879 N N . ASN A 1 109 ? -1.664 3.300 -7.905 1.00 84.44 109 ASN A N 1
ATOM 880 C CA . ASN A 1 109 ? -1.792 2.529 -6.663 1.00 84.44 109 ASN A CA 1
ATOM 881 C C . ASN A 1 109 ? -0.512 1.807 -6.208 1.00 84.44 109 ASN A C 1
ATOM 883 O O . ASN A 1 109 ? -0.586 0.867 -5.413 1.00 84.44 109 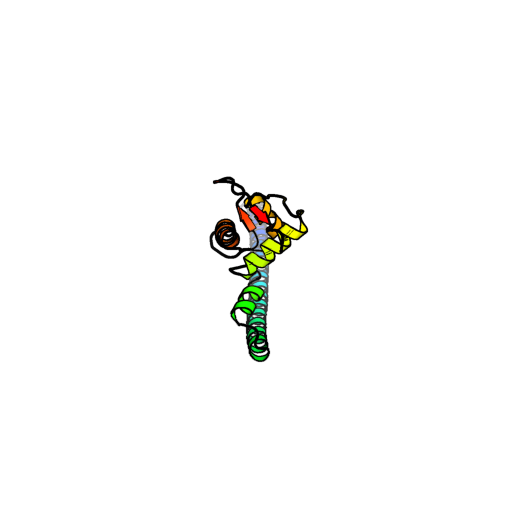ASN A O 1
ATOM 887 N N . PHE A 1 110 ? 0.668 2.244 -6.651 1.00 86.19 110 PHE A N 1
ATOM 888 C CA . PHE A 1 110 ? 1.918 1.746 -6.086 1.00 86.19 110 PHE A CA 1
ATOM 889 C C . PHE A 1 110 ? 2.259 2.464 -4.782 1.00 86.19 110 PHE A C 1
ATOM 891 O O . PHE A 1 110 ? 2.058 3.668 -4.634 1.00 86.19 110 PHE A O 1
ATOM 898 N N . THR A 1 111 ? 2.851 1.729 -3.843 1.00 87.12 111 THR A N 1
ATOM 899 C CA . THR A 1 111 ? 3.464 2.309 -2.642 1.00 87.12 111 THR A CA 1
ATOM 900 C C . THR A 1 111 ? 4.975 2.149 -2.712 1.00 87.12 111 THR A C 1
ATOM 902 O O . THR A 1 111 ? 5.475 1.211 -3.323 1.00 87.12 111 THR A O 1
ATOM 905 N N . VAL A 1 112 ? 5.726 3.077 -2.119 1.00 83.56 112 VAL A N 1
ATOM 906 C CA . VAL A 1 112 ? 7.193 3.013 -2.044 1.00 83.56 112 VAL A CA 1
ATOM 907 C C . VAL A 1 112 ? 7.593 2.862 -0.589 1.00 83.56 112 VAL A C 1
ATOM 909 O O . VAL A 1 112 ? 7.106 3.595 0.270 1.00 83.56 112 VAL A O 1
ATOM 912 N N . ALA A 1 113 ? 8.475 1.912 -0.298 1.00 79.00 113 ALA A N 1
ATOM 913 C CA . ALA A 1 113 ? 8.854 1.647 1.079 1.00 79.00 113 ALA A CA 1
ATOM 914 C C . ALA A 1 113 ? 9.896 2.635 1.622 1.00 79.00 113 ALA A C 1
ATOM 916 O O . ALA A 1 113 ? 10.690 3.229 0.889 1.00 79.00 113 ALA A O 1
ATOM 917 N N . GLY A 1 114 ? 9.944 2.738 2.948 1.00 74.62 114 GLY A N 1
ATOM 918 C CA . GLY A 1 114 ? 10.939 3.517 3.679 1.00 74.62 114 GLY A CA 1
ATOM 919 C C . GLY A 1 114 ? 10.319 4.618 4.532 1.00 74.62 114 GLY A C 1
ATOM 920 O O . GLY A 1 114 ? 9.138 4.930 4.424 1.00 74.62 114 GLY A O 1
ATOM 921 N N . ARG A 1 115 ? 11.147 5.213 5.399 1.00 75.06 115 ARG A N 1
ATOM 922 C CA . ARG A 1 115 ? 10.742 6.313 6.292 1.00 75.06 115 ARG A CA 1
ATOM 923 C C . ARG A 1 115 ? 10.362 7.583 5.523 1.00 75.06 115 ARG A C 1
ATOM 925 O O . ARG A 1 115 ? 9.514 8.336 5.985 1.00 75.06 115 ARG A O 1
ATOM 932 N N . ASP A 1 116 ? 11.004 7.803 4.378 1.00 83.94 116 ASP A N 1
ATOM 933 C CA . ASP A 1 116 ? 10.680 8.857 3.417 1.00 83.94 116 ASP A CA 1
ATOM 934 C C . ASP A 1 116 ? 10.577 8.230 2.012 1.00 83.94 116 ASP A C 1
ATOM 936 O O . ASP A 1 116 ? 11.600 8.016 1.352 1.00 83.94 116 ASP A O 1
ATOM 940 N N . PRO A 1 117 ? 9.357 7.885 1.564 1.00 86.81 117 PRO A N 1
ATOM 941 C CA . PRO A 1 117 ? 9.120 7.248 0.269 1.00 86.81 117 PRO A CA 1
ATOM 942 C C . PRO A 1 117 ? 9.624 8.058 -0.932 1.00 86.81 117 PRO A C 1
ATOM 944 O O . PRO A 1 117 ? 10.157 7.482 -1.880 1.00 86.81 117 PRO A O 1
ATOM 947 N N . LEU A 1 118 ? 9.510 9.390 -0.886 1.00 89.88 118 LEU A N 1
ATOM 948 C CA . LEU A 1 118 ? 9.948 10.265 -1.975 1.00 89.88 118 LEU A CA 1
ATOM 949 C C . LEU A 1 118 ? 11.478 10.311 -2.055 1.00 89.88 118 LEU A C 1
ATOM 951 O O . LEU A 1 118 ? 12.047 10.246 -3.147 1.00 89.88 118 LEU A O 1
ATOM 955 N N . ALA A 1 119 ? 12.156 10.393 -0.908 1.00 83.50 119 ALA A N 1
ATOM 956 C CA . ALA A 1 119 ? 13.612 10.328 -0.864 1.00 83.50 119 ALA A CA 1
ATOM 957 C C . ALA A 1 119 ? 14.131 8.953 -1.311 1.00 83.50 119 ALA A C 1
ATOM 959 O O . ALA A 1 119 ? 15.097 8.890 -2.075 1.00 83.50 119 ALA A O 1
ATOM 960 N N . THR A 1 120 ? 13.471 7.860 -0.904 1.00 84.44 120 THR A N 1
ATOM 961 C CA . THR A 1 120 ? 13.777 6.507 -1.394 1.00 84.44 120 THR A CA 1
ATOM 962 C C . THR A 1 120 ? 13.629 6.423 -2.907 1.00 84.44 120 THR A C 1
ATOM 964 O O . THR A 1 120 ? 14.546 5.960 -3.585 1.00 84.44 120 THR A O 1
ATOM 967 N N . PHE A 1 121 ? 12.509 6.904 -3.445 1.00 89.62 121 PHE A N 1
ATOM 968 C CA . PHE A 1 121 ? 12.267 6.955 -4.881 1.00 89.62 121 PHE A CA 1
ATOM 969 C C . PHE A 1 121 ? 13.386 7.700 -5.609 1.00 89.62 121 PHE A C 1
ATOM 971 O O . PHE A 1 121 ? 14.024 7.127 -6.493 1.00 89.62 121 PHE A O 1
ATOM 978 N N . LEU A 1 122 ? 13.701 8.925 -5.178 1.00 89.88 122 LEU A N 1
ATOM 979 C CA . LEU A 1 122 ? 14.738 9.756 -5.789 1.00 89.88 122 LEU A CA 1
ATOM 980 C C . LEU A 1 122 ? 16.125 9.086 -5.753 1.00 89.88 122 LEU A C 1
ATOM 982 O O . LEU A 1 122 ? 16.870 9.118 -6.737 1.00 89.88 122 LEU A O 1
ATOM 986 N N . ALA A 1 123 ? 16.468 8.449 -4.632 1.00 83.69 123 ALA A N 1
ATOM 987 C CA . ALA A 1 123 ? 17.717 7.708 -4.473 1.00 83.69 123 ALA A CA 1
ATOM 988 C C . ALA A 1 123 ? 17.814 6.484 -5.399 1.00 83.69 123 ALA A C 1
ATOM 990 O O . ALA A 1 123 ? 18.920 6.105 -5.782 1.00 83.69 123 ALA A O 1
ATOM 991 N N . GLN A 1 124 ? 16.683 5.870 -5.761 1.00 85.06 124 GLN A N 1
ATOM 992 C CA . GLN A 1 124 ? 16.650 4.739 -6.688 1.00 85.06 124 GLN A CA 1
ATOM 993 C C . GLN A 1 124 ? 16.664 5.186 -8.154 1.00 85.06 124 GLN A C 1
ATOM 995 O O . GLN A 1 124 ? 17.472 4.670 -8.925 1.00 85.06 124 GLN A O 1
ATOM 1000 N N . ILE A 1 125 ? 15.844 6.166 -8.555 1.00 88.19 125 ILE A N 1
ATOM 1001 C CA . ILE A 1 125 ? 15.794 6.609 -9.963 1.00 88.19 125 ILE A CA 1
ATOM 1002 C C . ILE A 1 125 ? 17.102 7.262 -10.418 1.00 88.19 125 ILE A C 1
ATOM 1004 O O . ILE A 1 125 ? 17.509 7.082 -11.559 1.00 88.19 125 ILE A O 1
ATOM 1008 N N . SER A 1 126 ? 17.820 7.938 -9.514 1.00 82.94 126 SER A N 1
ATOM 1009 C CA . SER A 1 126 ? 19.144 8.508 -9.808 1.00 82.94 126 SER A CA 1
ATOM 1010 C C . SER A 1 126 ? 20.219 7.456 -10.110 1.00 82.94 126 SER A C 1
ATOM 1012 O O . SER A 1 126 ? 21.276 7.803 -10.629 1.00 82.94 126 SER A O 1
ATOM 1014 N N . ARG A 1 127 ? 19.957 6.178 -9.804 1.00 80.69 127 ARG A N 1
ATOM 1015 C CA . ARG A 1 127 ? 20.821 5.022 -10.100 1.00 80.69 127 ARG A CA 1
ATOM 1016 C C . ARG A 1 127 ? 20.266 4.149 -11.230 1.00 80.69 127 ARG A C 1
ATOM 1018 O O . ARG A 1 127 ? 20.684 2.999 -11.369 1.00 80.69 127 ARG A O 1
ATOM 1025 N N . SER A 1 128 ? 19.2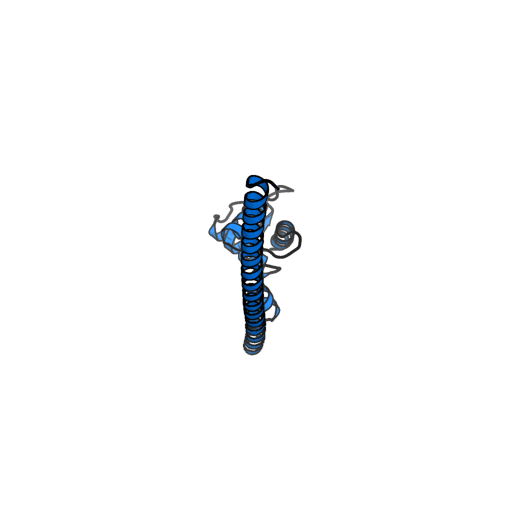48 4.615 -11.945 1.00 81.19 128 SER A N 1
ATOM 1026 C CA . SER A 1 128 ? 18.672 3.892 -13.074 1.00 81.19 128 SER A CA 1
ATOM 1027 C C . SER A 1 128 ? 19.409 4.269 -14.354 1.00 81.19 128 SER A C 1
ATOM 1029 O O . SER A 1 128 ? 19.554 5.448 -14.654 1.00 81.19 128 SER A O 1
ATOM 1031 N N . GLU A 1 129 ? 19.844 3.269 -15.117 1.00 86.06 129 GLU A N 1
ATOM 1032 C CA . GLU A 1 129 ? 20.485 3.462 -16.426 1.00 86.06 129 GLU A CA 1
ATOM 1033 C C . GLU A 1 129 ? 19.470 3.765 -17.541 1.00 86.06 129 GLU A C 1
ATOM 1035 O O . GLU A 1 129 ? 19.861 4.086 -18.655 1.00 86.06 129 GLU A O 1
ATOM 1040 N N . ALA A 1 130 ? 18.167 3.680 -17.253 1.00 87.25 130 ALA A N 1
ATOM 1041 C CA . ALA A 1 130 ? 17.097 3.934 -18.220 1.00 87.25 130 ALA A CA 1
ATOM 1042 C C . ALA A 1 130 ? 16.660 5.410 -18.285 1.00 87.25 130 ALA A C 1
ATOM 1044 O O . ALA A 1 130 ? 15.857 5.784 -19.141 1.00 87.25 130 ALA A O 1
ATOM 1045 N N . VAL A 1 131 ? 17.150 6.259 -17.376 1.00 89.88 131 VAL A 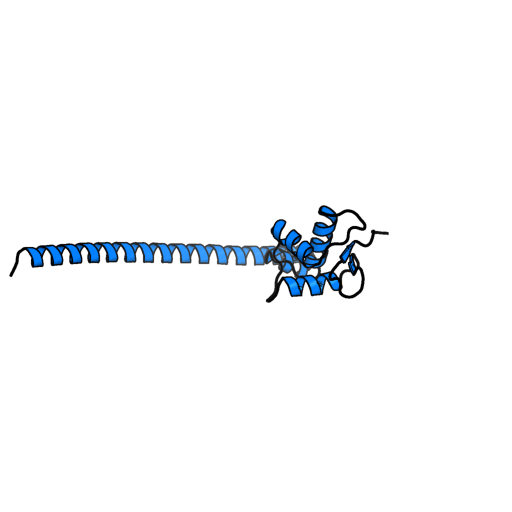N 1
ATOM 1046 C CA . VAL A 1 131 ? 16.806 7.685 -17.327 1.00 89.88 131 VAL A CA 1
ATOM 1047 C C . VAL A 1 131 ? 18.036 8.556 -17.147 1.00 89.88 131 VAL A C 1
ATOM 1049 O O . VAL A 1 131 ? 19.006 8.173 -16.501 1.00 89.88 131 VAL A O 1
ATOM 1052 N N . GLU A 1 132 ? 17.962 9.777 -17.664 1.00 92.19 132 GLU A N 1
ATOM 1053 C CA . GLU A 1 132 ? 18.980 10.804 -17.461 1.00 92.19 132 GLU A CA 1
ATOM 1054 C C . GLU A 1 132 ? 18.391 12.057 -16.808 1.00 92.19 132 GLU A C 1
ATOM 1056 O O . GLU A 1 132 ? 17.224 12.405 -17.011 1.00 92.19 132 GLU A O 1
ATOM 1061 N N . ALA A 1 133 ? 19.211 12.756 -16.019 1.00 90.81 133 ALA A N 1
ATOM 1062 C CA . ALA A 1 133 ? 18.844 14.038 -15.432 1.00 90.81 133 ALA A CA 1
ATOM 1063 C C . ALA A 1 133 ? 18.975 15.167 -16.466 1.00 90.81 133 ALA A C 1
ATOM 1065 O O . ALA A 1 133 ? 20.018 15.338 -17.100 1.00 90.81 133 ALA A O 1
ATOM 1066 N N . VAL A 1 134 ? 17.940 15.996 -16.594 1.00 91.06 134 VAL A N 1
ATOM 1067 C CA . VAL A 1 134 ? 17.895 17.085 -17.576 1.00 91.06 134 VAL A CA 1
ATOM 1068 C C . VAL A 1 134 ? 18.393 18.381 -16.946 1.00 91.06 134 VAL A C 1
ATOM 1070 O O . VAL A 1 134 ? 17.634 19.122 -16.322 1.00 91.06 134 VAL A O 1
ATOM 1073 N N . GLY A 1 135 ? 19.679 18.678 -17.128 1.00 85.12 135 GLY A N 1
ATOM 1074 C CA . GLY A 1 135 ? 20.318 19.893 -16.616 1.00 85.12 135 GLY A CA 1
ATOM 1075 C C . GLY A 1 135 ? 20.678 19.832 -15.126 1.00 85.12 135 GLY A C 1
ATOM 1076 O O . GLY A 1 135 ? 20.262 18.949 -14.376 1.00 85.12 135 GLY A O 1
ATOM 1077 N N . ARG A 1 136 ? 21.495 20.786 -14.661 1.00 81.88 136 ARG A N 1
ATOM 1078 C CA . ARG A 1 136 ? 21.942 20.816 -13.258 1.00 81.88 136 ARG A CA 1
ATOM 1079 C C . ARG A 1 136 ? 20.833 21.323 -12.335 1.00 81.88 136 ARG A C 1
ATOM 1081 O O . ARG A 1 136 ? 20.352 22.436 -12.507 1.00 81.88 136 ARG A O 1
ATOM 1088 N N . ARG A 1 137 ? 20.526 20.545 -11.287 1.00 80.38 137 ARG A N 1
ATOM 1089 C CA . ARG A 1 137 ? 19.641 20.921 -10.158 1.00 80.38 137 ARG A CA 1
ATOM 1090 C C . ARG A 1 137 ? 18.184 21.224 -10.538 1.00 80.38 137 ARG A C 1
ATOM 1092 O O . ARG A 1 137 ? 17.473 21.846 -9.759 1.00 80.38 137 ARG A O 1
ATOM 1099 N N . THR A 1 138 ? 17.733 20.774 -11.702 1.00 87.25 138 THR A N 1
ATOM 1100 C CA . THR A 1 138 ? 16.353 20.980 -12.170 1.00 87.25 138 THR A CA 1
ATOM 1101 C C . THR A 1 138 ? 15.361 20.014 -11.523 1.00 87.25 138 THR A C 1
ATOM 1103 O O . THR A 1 138 ? 14.165 20.278 -11.527 1.00 87.25 138 THR A O 1
ATOM 1106 N N . GLY A 1 139 ? 15.845 18.876 -11.006 1.00 89.88 139 GLY A N 1
ATOM 1107 C CA . GLY A 1 139 ? 14.995 17.792 -10.511 1.00 89.88 139 GLY A CA 1
ATOM 1108 C C . GLY A 1 139 ? 14.215 17.076 -11.618 1.00 89.88 139 GLY A C 1
ATOM 1109 O O . GLY A 1 139 ? 13.256 16.368 -11.318 1.00 89.88 139 GLY A O 1
ATOM 1110 N N . ARG A 1 140 ? 14.583 17.277 -12.890 1.00 93.88 140 ARG A N 1
ATOM 1111 C CA . ARG A 1 140 ? 13.883 16.698 -14.039 1.00 93.88 140 ARG A CA 1
ATOM 1112 C C . ARG A 1 140 ? 14.637 15.508 -14.611 1.00 93.88 140 ARG A C 1
ATOM 1114 O O . ARG A 1 140 ? 15.862 15.552 -14.703 1.00 93.88 140 ARG A O 1
ATOM 1121 N N . TYR A 1 141 ? 13.893 14.499 -15.039 1.00 93.44 141 TYR A N 1
ATOM 1122 C CA . TYR A 1 141 ? 14.401 13.274 -15.645 1.00 93.44 141 TYR A CA 1
ATOM 1123 C C . TYR A 1 141 ? 13.727 13.032 -16.990 1.00 93.44 141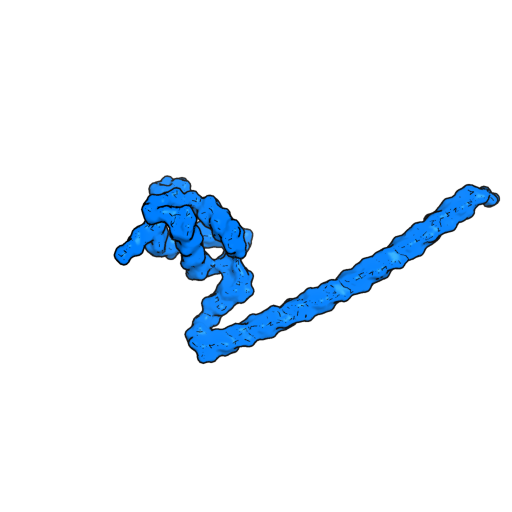 TYR A C 1
ATOM 1125 O O . TYR A 1 141 ? 12.566 13.396 -17.163 1.00 93.44 141 TYR A O 1
ATOM 1133 N N . ARG A 1 142 ? 14.441 12.413 -17.928 1.00 94.12 142 ARG A N 1
ATOM 1134 C CA . ARG A 1 142 ? 13.884 11.928 -19.197 1.00 94.12 142 ARG A CA 1
ATOM 1135 C C . ARG A 1 142 ? 14.283 10.470 -19.412 1.00 94.12 142 ARG A C 1
ATOM 1137 O O . ARG A 1 142 ? 15.342 10.057 -18.943 1.00 94.12 142 ARG A O 1
ATOM 1144 N N . LEU A 1 143 ? 13.461 9.722 -20.142 1.00 91.50 143 LEU A N 1
ATOM 1145 C CA . LEU A 1 143 ? 13.808 8.375 -20.598 1.00 91.50 143 LEU A CA 1
ATOM 1146 C C . LEU A 1 143 ? 14.925 8.432 -21.638 1.00 91.50 143 LEU A C 1
ATOM 1148 O O . LEU A 1 143 ? 14.828 9.172 -22.622 1.00 91.50 143 LEU A O 1
ATOM 1152 N N . LEU A 1 144 ? 15.959 7.622 -21.439 1.00 86.44 144 LEU A N 1
ATOM 1153 C CA . LEU A 1 144 ? 16.919 7.339 -22.493 1.00 86.44 144 LEU A CA 1
ATOM 1154 C C . LEU A 1 144 ? 16.211 6.470 -23.536 1.00 86.44 144 LEU A C 1
ATOM 1156 O O . LEU A 1 144 ? 15.528 5.506 -23.190 1.00 86.44 144 LEU A O 1
ATOM 1160 N N . ALA A 1 145 ? 16.316 6.841 -24.812 1.00 67.12 145 ALA A N 1
ATOM 1161 C CA . ALA A 1 145 ? 15.807 5.988 -25.876 1.00 67.12 145 ALA A CA 1
ATOM 1162 C C . ALA A 1 145 ? 16.541 4.644 -25.787 1.00 67.12 145 ALA A C 1
ATOM 1164 O O . ALA A 1 145 ? 17.773 4.627 -25.774 1.00 67.12 145 ALA A O 1
ATOM 1165 N N . ALA A 1 146 ? 15.794 3.541 -25.688 1.00 55.69 146 ALA A N 1
ATOM 1166 C CA . ALA A 1 146 ? 16.380 2.220 -25.861 1.00 55.69 146 ALA A CA 1
ATOM 1167 C C . ALA A 1 146 ? 17.084 2.204 -27.227 1.00 55.69 146 ALA A C 1
ATOM 1169 O O . ALA A 1 146 ? 16.486 2.626 -28.222 1.00 55.69 146 ALA A O 1
ATOM 1170 N N . ALA A 1 147 ? 18.362 1.825 -27.231 1.00 36.06 147 ALA A N 1
ATOM 1171 C CA . ALA A 1 147 ? 19.155 1.690 -28.450 1.00 36.06 147 ALA A CA 1
ATOM 1172 C C . ALA A 1 147 ? 18.572 0.608 -29.370 1.00 36.06 147 ALA A C 1
ATOM 1174 O O . ALA A 1 147 ? 18.054 -0.400 -28.833 1.00 36.06 147 ALA A O 1
#

Radius of gyration: 27.52 Å; chains: 1; bounding box: 63×46×78 Å